Protein AF-A0A4Y8CD08-F1 (afdb_monomer)

pLDDT: mean 85.71, std 9.78, range [55.97, 96.75]

Sequence (169 aa):
PLYHRMAVVMCCSFGIVSSFFLGILTHFLPAIFAFIPIGLVAMGSSILIRYYNIGAPGYFFFVFSCVLGAYSPFEAKDFIFLVGLVFLGAMVANLMALLYSIVVIYGFKNALPSEIPPREYICFDAVFVDSLIMGSFVAFSIFIGTFLELERSYWIAISCTAIMQGVTL

Foldseek 3Di:
DLVVVLVVLLVLLVLLLVLLLLLLVCVVPDQLCSLPSLLVLQLVQLLVCVVVVPDPPGSLSSSLSSLCNNPPPDDPVCSVVVSVVSSVVSVVVSVVVNVVVCCVCPVVVPDDPDDDPPDDDDPSVVSNVLSNVRSVQLSVQLNVCVVVVPPCSSVSSSVSSVVSSVVVD

Nearest PDB structures (foldseek):
  7y15-assembly1_R  TM=1.956E-01  e=4.579E+00  Escherichia coli

Solvent-accessible surface area (backbone atoms only — not comparable to full-atom values): 8962 Å² total; per-residue (Å²): 79,71,72,59,52,51,52,51,51,52,52,52,39,51,47,29,42,50,26,22,47,54,12,44,57,34,70,83,44,64,79,77,56,44,23,54,60,46,14,48,44,33,20,53,36,34,36,51,26,60,76,67,66,50,66,85,80,46,37,53,53,31,34,48,32,13,46,50,31,48,69,50,92,70,59,81,88,48,49,67,57,51,51,48,50,49,43,51,51,39,50,52,50,52,51,51,54,50,52,50,51,48,43,44,52,70,68,66,60,47,80,76,65,63,75,80,73,79,80,75,85,70,59,66,65,60,48,49,53,53,16,48,51,53,8,49,55,34,15,49,37,29,41,52,22,55,73,69,66,45,95,60,30,65,55,49,27,50,51,49,42,50,53,56,52,60,76,75,107

Secondary structure (DSSP, 8-state):
-HHHHHHHHHHHHHHHHHHHHHHHHGGGS-GGGTHHHHHHHHHHHHHHHHHTTPPSSHHHHHHHHHHHHHT----GGGHHHHHHHHHHHHHHHHHHHHHHHHIIIIIS---PPPP--------HHHHHHHHHHHHHHHHHHHHHHHHTT-TTHHHHHHHHHHHHHHHT-

Structure (mmCIF, N/CA/C/O backbone):
data_AF-A0A4Y8CD08-F1
#
_entry.id   AF-A0A4Y8CD08-F1
#
loop_
_atom_site.group_PDB
_atom_site.id
_atom_site.type_symbol
_atom_site.label_atom_id
_atom_site.label_alt_id
_atom_site.label_comp_id
_atom_site.label_asym_id
_atom_site.label_entity_id
_atom_site.label_seq_id
_atom_site.pdbx_PDB_ins_code
_atom_site.Cartn_x
_atom_site.Cartn_y
_atom_site.Cartn_z
_atom_site.occupancy
_atom_site.B_iso_or_equiv
_atom_site.auth_seq_id
_atom_site.auth_comp_id
_atom_site.auth_asym_id
_atom_site.auth_atom_id
_atom_site.pdbx_PDB_model_num
ATOM 1 N N . PRO A 1 1 ? 14.732 -4.357 -19.133 1.00 76.38 1 PRO A N 1
ATOM 2 C CA . PRO A 1 1 ? 14.515 -5.706 -19.734 1.00 76.38 1 PRO A CA 1
ATOM 3 C C . PRO A 1 1 ? 13.192 -6.349 -19.253 1.00 76.38 1 PRO A C 1
ATOM 5 O O . PRO A 1 1 ? 12.711 -5.985 -18.180 1.00 76.38 1 PRO A O 1
A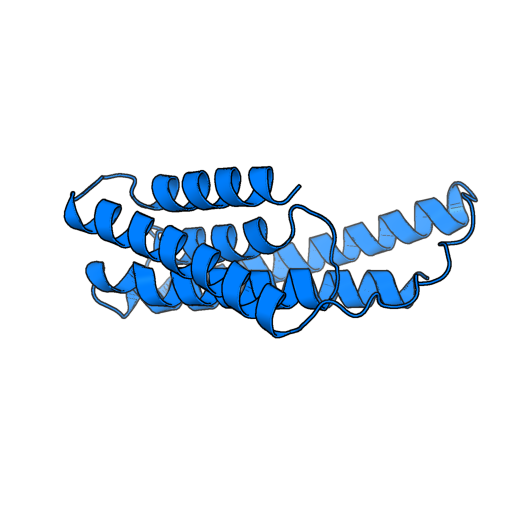TOM 8 N N . LEU A 1 2 ? 12.599 -7.274 -20.031 1.00 81.69 2 LEU A N 1
ATOM 9 C CA . LEU A 1 2 ? 11.266 -7.856 -19.760 1.00 81.69 2 LEU A CA 1
ATOM 10 C C . LEU A 1 2 ? 11.193 -8.597 -18.414 1.00 81.69 2 LEU A C 1
ATOM 12 O O . LEU A 1 2 ? 10.294 -8.327 -17.623 1.00 81.69 2 LEU A O 1
ATOM 16 N N . TYR A 1 3 ? 12.163 -9.473 -18.126 1.00 85.12 3 TYR A N 1
ATOM 17 C CA . TYR A 1 3 ? 12.200 -10.254 -16.881 1.00 85.12 3 TYR A CA 1
ATOM 18 C C . TYR A 1 3 ? 12.209 -9.357 -15.634 1.00 85.12 3 TYR A C 1
ATOM 20 O O . TYR A 1 3 ? 11.502 -9.624 -14.669 1.00 85.12 3 TYR A O 1
ATOM 28 N N . HIS A 1 4 ? 12.962 -8.253 -15.679 1.00 84.06 4 HIS A N 1
ATOM 29 C CA . HIS A 1 4 ? 13.066 -7.312 -14.569 1.00 84.06 4 HIS A CA 1
ATOM 30 C C . HIS A 1 4 ? 11.745 -6.573 -14.338 1.00 84.06 4 HIS A C 1
ATOM 32 O O . HIS A 1 4 ? 11.276 -6.496 -13.208 1.00 84.06 4 HIS A O 1
ATOM 38 N N . ARG A 1 5 ? 11.101 -6.093 -15.413 1.00 84.19 5 ARG A N 1
ATOM 39 C CA . ARG A 1 5 ? 9.778 -5.459 -15.322 1.00 84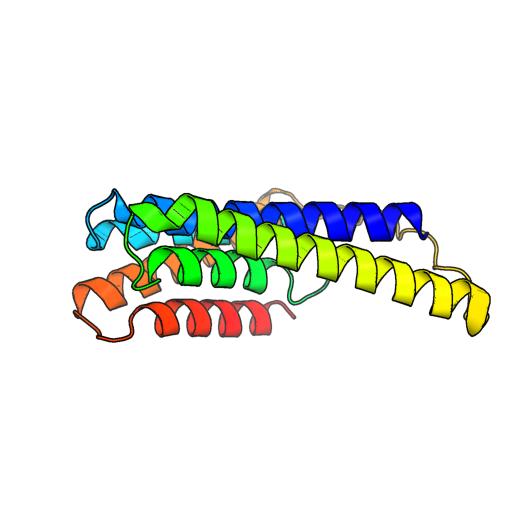.19 5 ARG A CA 1
ATOM 40 C C . ARG A 1 5 ? 8.743 -6.407 -14.725 1.00 84.19 5 ARG A C 1
ATOM 42 O O . ARG A 1 5 ? 8.031 -6.009 -13.812 1.00 84.19 5 ARG A O 1
ATOM 49 N N . MET A 1 6 ? 8.691 -7.652 -15.197 1.00 90.12 6 MET A N 1
ATOM 50 C CA . MET A 1 6 ? 7.745 -8.640 -14.673 1.00 90.12 6 MET A CA 1
ATOM 51 C C . MET A 1 6 ? 7.999 -8.952 -13.196 1.00 90.12 6 MET A C 1
ATOM 53 O O . MET A 1 6 ? 7.047 -8.986 -12.423 1.00 90.12 6 MET A O 1
ATOM 57 N N . ALA A 1 7 ? 9.262 -9.095 -12.781 1.00 89.56 7 ALA A N 1
ATOM 58 C CA . ALA A 1 7 ? 9.609 -9.298 -11.376 1.00 89.56 7 ALA A CA 1
ATOM 59 C C . ALA A 1 7 ? 9.145 -8.127 -10.492 1.00 89.56 7 ALA A C 1
ATOM 61 O O . ALA A 1 7 ? 8.545 -8.353 -9.444 1.00 89.56 7 ALA A O 1
ATOM 62 N N . VAL A 1 8 ? 9.348 -6.879 -10.932 1.00 88.50 8 VAL A N 1
ATOM 63 C CA . VAL A 1 8 ? 8.887 -5.691 -10.193 1.00 88.50 8 VAL A CA 1
ATOM 64 C C . VAL A 1 8 ? 7.362 -5.668 -10.079 1.00 88.50 8 VAL A C 1
ATOM 66 O O . VAL A 1 8 ? 6.846 -5.481 -8.980 1.00 88.50 8 VAL A O 1
ATOM 69 N N . VAL A 1 9 ? 6.627 -5.909 -11.171 1.00 90.56 9 VAL A N 1
ATOM 70 C CA . VAL A 1 9 ? 5.151 -5.904 -11.145 1.00 90.56 9 VAL A CA 1
ATOM 71 C C . VAL A 1 9 ? 4.608 -7.014 -10.239 1.00 90.56 9 VAL A C 1
ATOM 73 O O . VAL A 1 9 ? 3.676 -6.761 -9.473 1.00 90.56 9 VAL A O 1
ATOM 76 N N . MET A 1 10 ? 5.222 -8.202 -10.245 1.00 92.12 10 MET A N 1
ATOM 77 C CA . MET A 1 10 ? 4.858 -9.299 -9.342 1.00 92.12 10 MET A CA 1
ATOM 78 C C . MET A 1 10 ? 5.113 -8.940 -7.874 1.00 92.12 10 MET A C 1
ATOM 80 O O . MET A 1 10 ? 4.231 -9.138 -7.039 1.00 92.12 10 MET A O 1
ATOM 84 N N . CYS A 1 11 ? 6.272 -8.354 -7.556 1.00 91.81 11 CYS A N 1
ATOM 85 C CA . CYS A 1 11 ? 6.585 -7.892 -6.202 1.00 91.81 11 CYS A CA 1
ATOM 86 C C . CYS A 1 11 ? 5.613 -6.801 -5.727 1.00 91.81 11 CYS A C 1
ATOM 88 O O . CYS A 1 11 ? 5.109 -6.877 -4.606 1.00 91.81 11 CYS A O 1
ATOM 90 N N . CYS A 1 12 ? 5.296 -5.819 -6.578 1.00 91.50 12 CYS A N 1
ATOM 91 C CA . CYS A 1 12 ? 4.324 -4.774 -6.254 1.00 91.50 12 CYS A CA 1
ATOM 92 C C . CYS A 1 12 ? 2.926 -5.358 -6.030 1.00 91.50 12 CYS A C 1
ATOM 94 O O . CYS A 1 12 ? 2.263 -5.024 -5.053 1.00 91.50 12 CYS A O 1
ATOM 96 N N . SER A 1 13 ? 2.503 -6.277 -6.897 1.00 93.44 13 SER A N 1
ATOM 97 C CA . SER A 1 13 ? 1.222 -6.979 -6.786 1.00 93.44 13 SER A CA 1
ATOM 98 C C . SER A 1 13 ? 1.111 -7.748 -5.472 1.00 93.44 13 SER A C 1
ATOM 100 O O . SER A 1 13 ? 0.117 -7.621 -4.761 1.00 93.44 13 SER A O 1
ATOM 102 N N . PHE A 1 14 ? 2.156 -8.498 -5.114 1.00 93.94 14 PHE A N 1
ATOM 103 C CA . PHE A 1 14 ? 2.223 -9.207 -3.841 1.00 93.94 14 PHE A CA 1
ATOM 104 C C . PHE A 1 14 ? 2.127 -8.244 -2.655 1.00 93.94 14 PHE A C 1
ATOM 106 O O . PHE A 1 14 ? 1.359 -8.491 -1.728 1.00 93.94 14 PHE A O 1
ATOM 113 N N . GLY A 1 15 ? 2.849 -7.122 -2.699 1.00 93.94 15 GLY A N 1
ATOM 114 C CA . GLY A 1 15 ? 2.791 -6.136 -1.626 1.00 93.94 15 GLY A CA 1
ATOM 115 C C . GLY A 1 15 ? 1.434 -5.422 -1.516 1.00 93.94 15 GLY A C 1
ATOM 116 O O . GLY A 1 15 ? 1.009 -5.100 -0.410 1.00 93.94 15 GLY A O 1
ATOM 117 N N . ILE A 1 16 ? 0.704 -5.214 -2.618 1.00 94.94 16 ILE A N 1
ATOM 118 C CA . ILE A 1 16 ? -0.669 -4.674 -2.587 1.00 94.94 16 ILE A CA 1
ATOM 119 C C . ILE A 1 16 ? -1.621 -5.661 -1.900 1.00 94.94 16 ILE A C 1
ATOM 121 O O . ILE A 1 16 ? -2.423 -5.248 -1.058 1.00 94.94 16 ILE A O 1
ATOM 125 N N . VAL A 1 17 ? -1.515 -6.954 -2.223 1.00 96.50 17 VAL A N 1
ATOM 126 C CA . VAL A 1 17 ? -2.323 -8.019 -1.602 1.00 96.50 17 VAL A CA 1
ATOM 127 C C . VAL A 1 17 ? -1.978 -8.165 -0.119 1.00 96.50 17 VAL A C 1
ATOM 129 O O . VAL A 1 17 ? -2.879 -8.255 0.714 1.00 96.50 17 VAL A O 1
ATOM 132 N N . SER A 1 18 ? -0.693 -8.138 0.244 1.00 95.44 18 SER A N 1
ATOM 133 C CA . SER A 1 18 ? -0.281 -8.211 1.649 1.00 95.44 18 SER A CA 1
ATOM 134 C C . SER A 1 18 ? -0.728 -6.980 2.439 1.00 95.44 18 SER A C 1
ATOM 136 O O . SER A 1 18 ? -1.195 -7.120 3.565 1.00 95.44 18 SER A O 1
ATOM 138 N N . SER A 1 19 ? -0.683 -5.790 1.835 1.00 95.75 19 SER A N 1
ATOM 139 C CA . SER A 1 19 ? -1.201 -4.560 2.444 1.00 95.75 19 SER A CA 1
ATOM 140 C C . SER A 1 19 ? -2.711 -4.640 2.679 1.00 95.75 19 SER A C 1
ATOM 142 O O . SER A 1 19 ? -3.174 -4.259 3.752 1.00 95.75 19 SER A O 1
ATOM 144 N N . PHE A 1 20 ? -3.473 -5.197 1.728 1.00 95.31 20 PHE A N 1
ATOM 145 C CA . PHE A 1 20 ? -4.907 -5.462 1.901 1.00 95.31 20 PHE A CA 1
ATOM 146 C C . PHE A 1 20 ? -5.168 -6.407 3.074 1.00 95.31 20 PHE A C 1
ATOM 148 O O . PHE A 1 20 ? -6.011 -6.132 3.926 1.00 95.31 20 PHE A O 1
ATOM 155 N N . PHE A 1 21 ? -4.409 -7.503 3.144 1.00 94.62 21 PHE A N 1
ATOM 156 C CA . PHE A 1 21 ? -4.513 -8.476 4.225 1.00 94.62 21 PHE A CA 1
ATOM 157 C C . PHE A 1 21 ? -4.204 -7.850 5.592 1.00 94.62 21 PHE A C 1
ATOM 159 O O . PHE A 1 21 ? -4.974 -8.036 6.531 1.00 94.62 21 PHE A O 1
ATOM 166 N N . LEU A 1 22 ? -3.140 -7.045 5.697 1.00 94.31 22 LEU A N 1
ATOM 167 C CA . LEU A 1 22 ? -2.826 -6.282 6.912 1.00 94.31 22 LEU A CA 1
ATOM 168 C C . LEU A 1 22 ? -3.946 -5.300 7.285 1.00 94.31 22 LEU A C 1
ATOM 170 O O . LEU A 1 22 ? -4.218 -5.112 8.468 1.00 94.31 22 LEU A O 1
ATOM 174 N N . GLY A 1 23 ? -4.615 -4.718 6.287 1.00 92.94 23 GLY A N 1
ATOM 175 C CA . GLY A 1 23 ? -5.827 -3.925 6.475 1.00 92.94 23 GLY A CA 1
ATOM 176 C C . GLY A 1 23 ? -6.967 -4.744 7.078 1.00 92.94 23 GLY A C 1
ATOM 177 O O . GLY A 1 23 ? -7.563 -4.347 8.064 1.00 92.94 23 GLY A O 1
ATOM 178 N N . ILE A 1 24 ? -7.246 -5.935 6.556 1.00 93.31 24 ILE A N 1
ATOM 179 C CA . ILE A 1 24 ? -8.291 -6.803 7.119 1.00 93.31 24 ILE A CA 1
ATOM 180 C C . ILE A 1 24 ? -7.985 -7.202 8.569 1.00 93.31 24 ILE A C 1
ATOM 182 O O . ILE A 1 24 ? -8.894 -7.266 9.396 1.00 93.31 24 ILE A O 1
ATOM 186 N N . LEU A 1 25 ? -6.713 -7.423 8.915 1.00 91.06 25 LEU A N 1
ATOM 187 C CA . LEU A 1 25 ? -6.333 -7.764 10.288 1.00 91.06 25 LEU A CA 1
ATOM 188 C C . LEU A 1 25 ? -6.699 -6.672 11.306 1.00 91.06 25 LEU A C 1
ATOM 190 O O . LEU A 1 25 ? -6.828 -6.984 12.492 1.00 91.06 25 LEU A O 1
ATOM 194 N N . THR A 1 26 ? -6.923 -5.423 10.878 1.00 90.31 26 THR A N 1
ATOM 195 C CA . THR A 1 26 ? -7.350 -4.354 11.791 1.00 90.31 26 THR A CA 1
ATOM 196 C C . THR A 1 26 ? -8.733 -4.592 12.379 1.00 90.31 26 THR A C 1
ATOM 198 O O . THR A 1 26 ? -9.013 -4.062 13.446 1.00 90.31 26 THR A O 1
ATOM 201 N N . HIS A 1 27 ? -9.585 -5.397 11.735 1.00 88.75 27 HIS A N 1
ATOM 202 C CA . HIS A 1 27 ? -10.920 -5.735 12.248 1.00 88.75 27 HIS A CA 1
ATOM 203 C C . HIS A 1 27 ? -10.876 -6.548 13.546 1.00 88.75 27 HIS A C 1
ATOM 205 O O . HIS A 1 27 ? -11.840 -6.546 14.305 1.00 88.75 27 HIS A O 1
ATOM 211 N N . PHE A 1 28 ? -9.758 -7.224 13.829 1.00 87.56 28 PHE A N 1
ATOM 212 C CA . PHE A 1 28 ? -9.546 -7.923 15.101 1.00 87.56 28 PHE A CA 1
ATOM 213 C C . PHE A 1 28 ? -9.068 -6.994 16.226 1.00 87.56 28 PHE A C 1
ATOM 215 O O . PHE A 1 28 ? -8.967 -7.421 17.376 1.00 87.56 28 PHE A O 1
ATOM 222 N N . LEU A 1 29 ? -8.753 -5.738 15.905 1.00 86.69 29 LEU A N 1
ATOM 223 C CA . LEU A 1 29 ? -8.320 -4.723 16.855 1.00 86.69 29 LEU A CA 1
ATOM 224 C C . LEU A 1 29 ? -9.463 -3.727 17.105 1.00 86.69 29 LEU A C 1
ATOM 226 O O . LEU A 1 29 ? -10.300 -3.505 16.231 1.00 86.69 29 LEU A O 1
ATOM 230 N N . PRO A 1 30 ? -9.502 -3.072 18.278 1.00 84.12 30 PRO A N 1
ATOM 231 C CA . PRO A 1 30 ? -10.400 -1.942 18.482 1.00 84.12 30 PRO A CA 1
ATOM 232 C C . PRO A 1 30 ? -10.174 -0.872 17.406 1.00 84.12 30 PRO A C 1
ATOM 234 O O . PRO A 1 30 ? -9.028 -0.573 17.069 1.00 84.12 30 PRO A O 1
ATOM 237 N N . ALA A 1 31 ? -11.255 -0.260 16.910 1.00 79.19 31 ALA A N 1
ATOM 238 C CA . ALA A 1 31 ? -11.220 0.675 15.778 1.00 79.19 31 ALA A CA 1
ATOM 239 C C . ALA A 1 31 ? -10.204 1.820 15.953 1.00 79.19 31 ALA A C 1
ATOM 241 O O . ALA A 1 31 ? -9.578 2.256 14.988 1.00 79.19 31 ALA A O 1
ATOM 242 N N . ILE A 1 32 ? -9.976 2.253 17.197 1.00 80.25 32 ILE A N 1
ATOM 243 C CA . ILE A 1 32 ? -9.009 3.303 17.520 1.00 80.25 32 ILE A CA 1
ATOM 244 C C . ILE A 1 32 ? -7.561 2.917 17.207 1.00 80.25 32 ILE A C 1
ATOM 246 O O . ILE A 1 32 ? -6.742 3.807 17.061 1.00 80.25 32 ILE A O 1
ATOM 250 N N . PHE A 1 33 ? -7.221 1.630 17.083 1.00 86.19 33 PHE A N 1
ATOM 251 C CA . PHE A 1 33 ? -5.860 1.166 16.790 1.00 86.19 33 PHE A CA 1
ATOM 252 C C . PHE A 1 33 ? -5.592 0.944 15.296 1.00 86.19 33 PHE A C 1
ATOM 254 O O . PHE A 1 33 ? -4.474 0.579 14.931 1.00 86.19 33 PHE A O 1
ATOM 261 N N . ALA A 1 34 ? -6.567 1.207 14.417 1.00 85.81 34 ALA A N 1
ATOM 262 C CA . ALA A 1 34 ? -6.407 1.040 12.970 1.00 85.81 34 ALA A CA 1
ATOM 263 C C . ALA A 1 34 ? -5.284 1.916 12.372 1.00 85.81 34 ALA A C 1
ATOM 265 O O . ALA A 1 34 ? -4.700 1.556 11.350 1.00 85.81 34 ALA A O 1
ATOM 266 N N . PHE A 1 35 ? -4.914 3.028 13.025 1.00 88.94 35 PHE A N 1
ATOM 267 C CA . PHE A 1 35 ? -3.819 3.893 12.567 1.00 88.94 35 PHE A CA 1
ATOM 268 C C . PHE A 1 35 ? -2.446 3.209 12.562 1.00 88.94 35 PHE A C 1
ATOM 270 O O . PHE A 1 35 ? -1.597 3.570 11.749 1.00 88.94 35 PHE A O 1
ATOM 277 N N . ILE A 1 36 ? -2.215 2.234 13.449 1.00 91.12 36 ILE A N 1
ATOM 278 C CA . ILE A 1 36 ? -0.918 1.559 13.600 1.00 91.12 36 ILE A CA 1
ATOM 279 C C . ILE A 1 36 ? -0.561 0.758 12.335 1.00 91.12 36 ILE A C 1
ATOM 281 O O . ILE A 1 36 ? 0.448 1.072 11.702 1.00 91.12 36 ILE A O 1
ATOM 285 N N . PRO A 1 37 ? -1.356 -0.246 11.914 1.00 91.38 37 PRO A N 1
ATOM 286 C CA . PRO A 1 37 ? -1.051 -1.042 10.727 1.00 91.38 37 PRO A CA 1
ATOM 287 C C . PRO A 1 37 ? -1.042 -0.200 9.448 1.00 91.38 37 PRO A C 1
ATOM 289 O O . PRO A 1 37 ? -0.160 -0.393 8.615 1.00 91.38 37 PRO A O 1
ATOM 292 N N . ILE A 1 38 ? -1.942 0.782 9.311 1.00 92.00 38 ILE A N 1
ATOM 293 C CA . ILE A 1 38 ? -1.964 1.683 8.146 1.00 92.00 38 ILE A CA 1
ATOM 294 C C . ILE A 1 38 ? -0.684 2.533 8.094 1.00 92.00 38 ILE A C 1
ATOM 296 O O . ILE A 1 38 ? -0.057 2.642 7.039 1.00 92.00 38 ILE A O 1
ATOM 300 N N . GLY A 1 39 ? -0.254 3.090 9.229 1.00 92.88 39 GLY A N 1
ATOM 301 C CA . GLY A 1 39 ? 0.993 3.847 9.344 1.00 92.88 39 GLY A CA 1
ATOM 302 C C . GLY A 1 39 ? 2.236 3.013 9.039 1.00 92.88 39 GLY A C 1
ATOM 303 O O . GLY A 1 39 ? 3.125 3.468 8.319 1.00 92.88 39 GLY A O 1
ATOM 304 N N . LEU A 1 40 ? 2.280 1.769 9.529 1.00 93.81 40 LEU A N 1
ATOM 305 C CA . LEU A 1 40 ? 3.366 0.829 9.240 1.00 93.81 40 LEU A CA 1
ATOM 306 C C . LEU A 1 40 ? 3.415 0.446 7.761 1.00 93.81 40 LEU A C 1
ATOM 308 O O . LEU A 1 40 ? 4.501 0.407 7.184 1.00 93.81 40 LEU A O 1
ATOM 312 N N . VAL A 1 41 ? 2.262 0.210 7.128 1.00 94.50 41 VAL A N 1
ATOM 313 C CA . VAL A 1 41 ? 2.195 -0.030 5.680 1.00 94.50 41 VAL A CA 1
ATOM 314 C C . VAL A 1 41 ? 2.671 1.201 4.915 1.00 94.50 41 VAL A C 1
ATOM 316 O O . VAL A 1 41 ? 3.461 1.052 3.984 1.00 94.50 41 VAL A O 1
ATOM 319 N N . ALA A 1 42 ? 2.266 2.411 5.307 1.00 93.06 42 ALA A N 1
ATOM 320 C CA . ALA A 1 42 ? 2.721 3.649 4.671 1.00 93.06 42 ALA A CA 1
ATOM 321 C C . ALA A 1 42 ? 4.240 3.845 4.788 1.00 93.06 42 ALA A C 1
ATOM 323 O O . ALA A 1 42 ? 4.909 4.084 3.781 1.00 93.06 42 ALA A O 1
ATOM 324 N N . MET A 1 43 ? 4.803 3.662 5.983 1.00 92.75 43 MET A N 1
ATOM 325 C CA . MET A 1 43 ? 6.246 3.744 6.206 1.00 92.75 43 MET A CA 1
ATOM 326 C C . MET A 1 43 ? 7.000 2.658 5.427 1.00 92.75 43 MET A C 1
ATOM 328 O O . MET A 1 43 ? 7.926 2.962 4.677 1.00 92.75 43 MET A O 1
ATOM 332 N N . GLY A 1 44 ? 6.596 1.394 5.568 1.00 92.06 44 GLY A N 1
ATOM 333 C CA . GLY A 1 44 ? 7.262 0.258 4.932 1.00 92.06 44 GLY A CA 1
ATOM 334 C C . GLY A 1 44 ? 7.206 0.322 3.407 1.00 92.06 44 GLY A C 1
ATOM 335 O O . GLY A 1 44 ? 8.226 0.142 2.744 1.00 92.06 44 GLY A O 1
ATOM 336 N N . SER A 1 45 ? 6.040 0.640 2.839 1.00 92.06 45 SER A N 1
ATOM 337 C CA . SER A 1 45 ? 5.898 0.804 1.388 1.00 92.06 45 SER A CA 1
ATOM 338 C C . SER A 1 45 ? 6.689 2.004 0.862 1.00 92.06 45 SER A C 1
ATOM 340 O O . SER A 1 45 ? 7.319 1.879 -0.186 1.00 92.06 45 SER A O 1
ATOM 342 N N . SER A 1 46 ? 6.753 3.123 1.594 1.00 89.69 46 SER A N 1
ATOM 343 C CA . SER A 1 46 ? 7.602 4.268 1.231 1.00 89.69 46 SER A CA 1
ATOM 344 C C . SER A 1 46 ? 9.087 3.893 1.204 1.00 89.69 46 SER A C 1
ATOM 346 O O . SER A 1 46 ? 9.771 4.206 0.226 1.00 89.69 46 SER A O 1
ATOM 348 N N . ILE A 1 47 ? 9.576 3.160 2.215 1.00 89.44 47 ILE A N 1
ATOM 349 C CA . ILE A 1 47 ? 10.964 2.668 2.246 1.00 89.44 47 ILE A CA 1
ATOM 350 C C . ILE A 1 47 ? 11.233 1.797 1.021 1.00 89.44 47 ILE A C 1
ATOM 352 O O . ILE A 1 47 ? 12.217 2.024 0.324 1.00 89.44 47 ILE A O 1
ATOM 356 N N . LEU A 1 48 ? 10.360 0.827 0.730 1.00 87.94 48 LEU A N 1
ATOM 357 C CA . LEU A 1 48 ? 10.533 -0.077 -0.408 1.00 87.94 48 LEU A CA 1
ATOM 358 C C . LEU A 1 48 ? 10.567 0.687 -1.734 1.00 87.94 48 LEU A C 1
ATOM 360 O O . LEU A 1 48 ? 11.490 0.508 -2.525 1.00 87.94 48 LEU A O 1
ATOM 364 N N . ILE A 1 49 ? 9.595 1.562 -1.976 1.00 87.44 49 ILE A N 1
ATOM 365 C CA . ILE A 1 49 ? 9.484 2.292 -3.242 1.00 87.44 49 ILE A CA 1
ATOM 366 C C . ILE A 1 49 ? 10.687 3.212 -3.459 1.00 87.44 49 ILE A C 1
ATOM 368 O O . ILE A 1 49 ? 11.254 3.213 -4.551 1.00 87.44 49 ILE A O 1
ATOM 372 N N . ARG A 1 50 ? 11.137 3.923 -2.420 1.00 83.44 50 ARG A N 1
ATOM 373 C CA . ARG A 1 50 ? 12.316 4.799 -2.491 1.00 83.44 50 ARG A CA 1
ATOM 374 C C . ARG A 1 50 ? 13.614 4.007 -2.623 1.00 83.44 50 ARG A C 1
ATOM 376 O O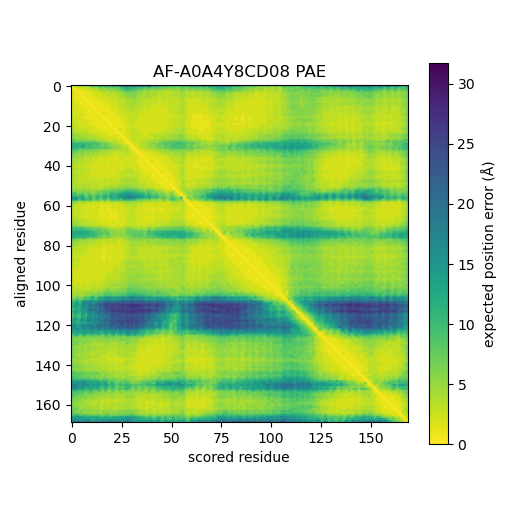 . ARG A 1 50 ? 14.443 4.336 -3.462 1.00 83.44 50 ARG A O 1
ATOM 383 N N . TYR A 1 51 ? 13.770 2.928 -1.855 1.00 82.44 51 TYR A N 1
ATOM 384 C CA . TYR A 1 51 ? 14.960 2.076 -1.901 1.00 82.44 51 TYR A CA 1
ATOM 385 C C . TYR A 1 51 ? 15.135 1.385 -3.260 1.00 82.44 51 TYR A C 1
ATOM 387 O O . TYR A 1 51 ? 16.249 1.272 -3.771 1.00 82.44 51 TYR A O 1
ATOM 395 N N . TYR A 1 52 ? 14.037 0.930 -3.869 1.00 79.06 52 TYR A N 1
ATOM 396 C CA . TYR A 1 52 ? 14.053 0.315 -5.197 1.00 79.06 52 TYR A CA 1
ATOM 397 C C . TYR A 1 52 ? 13.912 1.327 -6.345 1.00 79.06 52 TYR A C 1
ATOM 399 O O . TYR A 1 52 ? 13.905 0.899 -7.498 1.00 79.06 52 TYR A O 1
ATOM 407 N N . ASN A 1 53 ? 13.831 2.630 -6.044 1.00 77.75 53 ASN A N 1
ATOM 408 C CA . ASN A 1 53 ? 13.609 3.718 -7.004 1.00 77.75 53 ASN A CA 1
ATOM 409 C C . ASN A 1 53 ? 12.468 3.387 -7.992 1.00 77.75 53 ASN A C 1
ATOM 411 O O . ASN A 1 53 ? 12.590 3.483 -9.214 1.00 77.75 53 ASN A O 1
ATOM 415 N N . ILE A 1 54 ? 11.362 2.883 -7.438 1.00 79.69 54 ILE A N 1
ATOM 416 C CA . ILE A 1 54 ? 10.159 2.554 -8.199 1.00 79.69 54 ILE A CA 1
ATOM 417 C C . ILE A 1 54 ? 9.418 3.868 -8.463 1.00 79.69 54 ILE A C 1
ATOM 419 O O . ILE A 1 54 ? 9.163 4.636 -7.538 1.00 79.69 54 ILE A O 1
ATOM 423 N N . GLY A 1 55 ? 9.075 4.124 -9.727 1.00 73.94 55 GLY A N 1
ATOM 424 C CA . GLY A 1 55 ? 8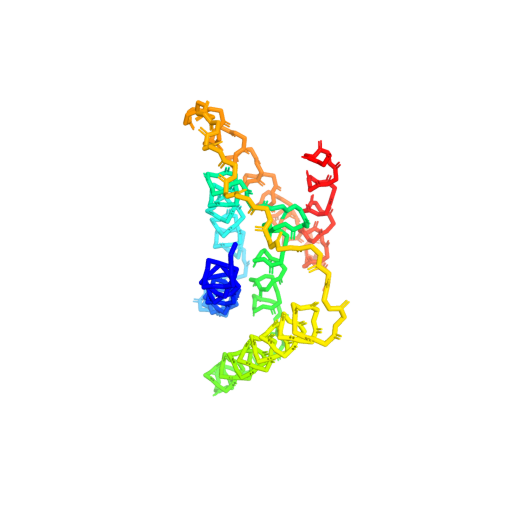.403 5.358 -10.136 1.00 73.94 55 GLY A CA 1
ATOM 425 C C . GLY A 1 55 ? 7.071 5.606 -9.416 1.00 73.94 55 GLY A C 1
ATOM 426 O O . GLY A 1 55 ? 6.404 4.684 -8.939 1.00 73.94 55 GLY A O 1
ATOM 427 N N . ALA A 1 56 ? 6.671 6.874 -9.359 1.00 69.81 56 ALA A N 1
ATOM 428 C CA . ALA A 1 56 ? 5.384 7.287 -8.814 1.00 69.81 56 ALA A CA 1
ATOM 429 C C . ALA A 1 56 ? 4.198 6.803 -9.682 1.00 69.81 56 ALA A C 1
ATOM 431 O O . ALA A 1 56 ? 4.359 6.652 -10.897 1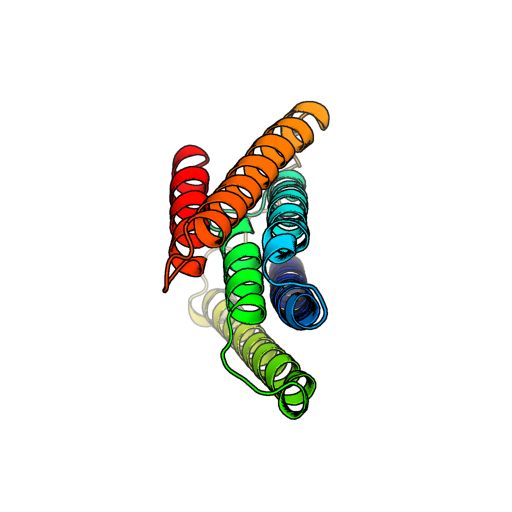.00 69.81 56 ALA A O 1
ATOM 432 N N . PRO A 1 57 ? 2.992 6.604 -9.106 1.00 61.94 57 PRO A N 1
ATOM 433 C CA . PRO A 1 57 ? 2.620 6.710 -7.691 1.00 61.94 57 PRO A CA 1
ATOM 434 C C . PRO A 1 57 ? 2.771 5.349 -6.988 1.00 61.94 57 PRO A C 1
ATOM 436 O O . PRO A 1 57 ? 1.856 4.531 -6.984 1.00 61.94 57 PRO A O 1
ATOM 439 N N . GLY A 1 58 ? 3.953 5.077 -6.431 1.00 78.06 58 GLY A N 1
ATOM 440 C CA . GLY A 1 58 ? 4.315 3.756 -5.917 1.00 78.06 58 GLY A CA 1
ATOM 441 C C . GLY A 1 58 ? 3.623 3.407 -4.599 1.00 78.06 58 GLY A C 1
ATOM 442 O O . GLY A 1 58 ? 2.781 2.515 -4.560 1.00 78.06 58 GLY A O 1
ATOM 443 N N . TYR A 1 59 ? 3.965 4.104 -3.508 1.00 87.62 59 TYR A N 1
ATOM 444 C CA . TYR A 1 59 ? 3.548 3.703 -2.155 1.00 87.62 59 TYR A CA 1
ATOM 445 C C . TYR A 1 59 ? 2.045 3.947 -1.898 1.00 87.62 59 TYR A C 1
ATOM 447 O O . TYR A 1 59 ? 1.427 3.237 -1.104 1.00 87.62 59 TYR A O 1
ATOM 455 N N . PHE A 1 60 ? 1.434 4.888 -2.632 1.00 90.94 60 PHE A N 1
ATOM 456 C CA . PHE A 1 60 ? 0.007 5.213 -2.550 1.00 90.94 60 PHE A CA 1
ATOM 457 C C . PHE A 1 60 ? -0.901 3.983 -2.698 1.00 90.94 60 PHE A C 1
ATOM 459 O O . PHE A 1 60 ? -1.818 3.808 -1.899 1.00 90.94 60 PHE A O 1
ATOM 466 N N . PHE A 1 61 ? -0.639 3.099 -3.669 1.00 91.50 61 PHE A N 1
ATOM 467 C CA . PHE A 1 61 ? -1.490 1.925 -3.900 1.00 91.50 61 PHE A CA 1
ATOM 468 C C . PHE A 1 61 ? -1.445 0.910 -2.754 1.00 91.50 61 PHE A C 1
ATOM 470 O O . PHE A 1 61 ? -2.457 0.274 -2.465 1.00 91.50 61 PHE A O 1
ATOM 477 N N . PHE A 1 62 ? -0.305 0.778 -2.074 1.00 93.88 62 PHE A N 1
ATOM 478 C CA . PHE A 1 62 ? -0.168 -0.106 -0.913 1.00 93.88 62 PHE A CA 1
ATOM 479 C C . PHE A 1 62 ? -1.006 0.418 0.254 1.00 93.88 62 PHE A C 1
ATOM 481 O O . PHE A 1 62 ? -1.805 -0.323 0.828 1.00 93.88 62 PHE A O 1
ATOM 488 N N . VAL A 1 63 ? -0.888 1.717 0.547 1.00 93.94 63 VAL A N 1
ATOM 489 C CA . VAL A 1 63 ? -1.673 2.373 1.602 1.00 93.94 63 VAL A CA 1
ATOM 490 C C . VAL A 1 63 ? -3.161 2.327 1.280 1.00 93.94 63 VAL A C 1
ATOM 492 O O . VAL A 1 63 ? -3.955 1.939 2.130 1.00 93.94 63 VAL A O 1
ATOM 495 N N . PHE A 1 64 ? -3.542 2.652 0.044 1.00 93.50 64 PHE A N 1
ATOM 496 C CA . PHE A 1 64 ? -4.930 2.604 -0.405 1.00 93.50 64 PHE A CA 1
ATOM 497 C C . PHE A 1 64 ? -5.532 1.205 -0.232 1.00 93.50 64 PHE A C 1
ATOM 499 O O . PHE A 1 64 ? -6.610 1.063 0.339 1.00 93.50 64 PHE A O 1
ATOM 506 N N . SER A 1 65 ? -4.803 0.168 -0.646 1.00 94.56 65 SER A N 1
ATOM 507 C CA . SER A 1 65 ? -5.206 -1.228 -0.464 1.00 94.56 65 SER A CA 1
ATOM 508 C C . SER A 1 65 ? -5.400 -1.589 1.016 1.00 94.56 65 SER A C 1
ATOM 510 O O . SER A 1 65 ? -6.407 -2.187 1.389 1.00 94.56 65 SER A O 1
ATOM 512 N N . CYS A 1 66 ? -4.483 -1.162 1.889 1.00 94.88 66 CYS A N 1
ATOM 513 C CA . CYS A 1 66 ? -4.598 -1.380 3.332 1.00 94.88 66 CYS A CA 1
ATOM 514 C C . CYS A 1 66 ? -5.820 -0.676 3.937 1.00 94.88 66 CYS A C 1
ATOM 516 O O . CYS A 1 66 ? -6.589 -1.295 4.672 1.00 94.88 66 CYS A O 1
ATOM 518 N N . VAL A 1 67 ? -6.044 0.589 3.578 1.00 93.00 67 VAL A N 1
ATOM 519 C CA . VAL A 1 67 ? -7.203 1.370 4.031 1.00 93.00 67 VAL A CA 1
ATOM 520 C C . VAL A 1 67 ? -8.514 0.726 3.568 1.00 93.00 67 VAL A C 1
ATOM 522 O O . VAL A 1 67 ? -9.457 0.636 4.352 1.00 93.00 67 VAL A O 1
ATOM 525 N N . LEU A 1 68 ? -8.575 0.225 2.329 1.00 92.56 68 LEU A N 1
ATOM 526 C CA . LEU A 1 68 ? -9.744 -0.506 1.838 1.00 92.56 68 LEU A CA 1
ATOM 527 C C . LEU A 1 68 ? -10.021 -1.763 2.663 1.00 92.56 68 LEU A C 1
ATOM 529 O O . LEU A 1 68 ? -11.173 -1.998 3.009 1.00 92.56 68 LEU A O 1
ATOM 533 N N . GLY A 1 69 ? -8.994 -2.544 3.008 1.00 91.38 69 GLY A N 1
ATOM 534 C CA . GLY A 1 69 ? -9.156 -3.707 3.885 1.00 91.38 69 GLY A CA 1
ATOM 535 C C . GLY A 1 69 ? -9.680 -3.313 5.271 1.00 91.38 69 GLY A C 1
ATOM 536 O O . GLY A 1 69 ? -10.668 -3.878 5.746 1.00 91.38 69 GLY A O 1
ATOM 537 N N . ALA A 1 70 ? -9.072 -2.287 5.873 1.00 90.69 70 ALA A N 1
ATOM 538 C CA . ALA A 1 70 ? -9.371 -1.832 7.231 1.00 90.69 70 ALA A CA 1
ATOM 539 C C . ALA A 1 70 ? -10.795 -1.290 7.411 1.00 90.69 70 ALA A C 1
ATOM 541 O O . ALA A 1 70 ? -11.402 -1.498 8.457 1.00 90.69 70 ALA A O 1
ATOM 542 N N . TYR A 1 71 ? -11.348 -0.632 6.390 1.00 88.12 71 TYR A N 1
ATOM 543 C CA . TYR A 1 71 ? -12.680 -0.015 6.446 1.00 88.12 71 TYR A CA 1
ATOM 544 C C . TYR A 1 71 ? -13.733 -0.737 5.597 1.00 88.12 71 TYR A C 1
ATOM 546 O O . TYR A 1 71 ? -14.820 -0.202 5.368 1.00 88.12 71 TYR A O 1
ATOM 554 N N . SER A 1 72 ? -13.434 -1.941 5.107 1.00 86.12 72 SER A N 1
ATOM 555 C CA . SER A 1 72 ? -14.414 -2.714 4.349 1.00 86.12 72 SER A CA 1
ATOM 556 C C . SER A 1 72 ? -15.583 -3.163 5.246 1.00 86.12 72 SER A C 1
ATOM 558 O O . SER A 1 72 ? -15.345 -3.649 6.349 1.00 86.12 72 SER A O 1
ATOM 560 N N . PRO A 1 73 ? -16.850 -3.028 4.811 1.00 83.12 73 PRO A N 1
ATOM 561 C CA . PRO A 1 73 ? -18.020 -3.330 5.643 1.00 83.12 73 PRO A CA 1
ATOM 562 C C . PRO A 1 73 ? -18.380 -4.829 5.675 1.00 83.12 73 PRO A C 1
ATOM 564 O O . PRO A 1 73 ? -19.530 -5.179 5.930 1.00 83.12 73 PRO A O 1
ATOM 567 N N . PHE A 1 74 ? -17.444 -5.721 5.342 1.00 83.19 74 PHE A N 1
ATOM 568 C CA . PHE A 1 74 ? -17.722 -7.149 5.174 1.00 83.19 74 PHE A CA 1
ATOM 569 C C . PHE A 1 74 ? -17.579 -7.932 6.483 1.00 83.19 74 PHE A C 1
ATOM 571 O O . PHE A 1 74 ? -16.825 -7.555 7.377 1.00 83.19 74 PHE A O 1
ATOM 578 N N . GLU A 1 75 ? -18.287 -9.057 6.581 1.00 85.31 75 GLU A N 1
ATOM 579 C CA . GLU A 1 75 ? -18.194 -9.951 7.735 1.00 85.31 75 GLU A CA 1
ATOM 580 C C . GLU A 1 75 ? -16.869 -10.728 7.749 1.00 85.31 75 GLU A C 1
ATOM 582 O O . GLU A 1 75 ? -16.324 -11.095 6.707 1.00 85.31 75 GLU A O 1
ATOM 587 N N . ALA A 1 76 ? -16.396 -11.083 8.949 1.00 83.50 76 ALA A N 1
ATOM 588 C CA . ALA A 1 76 ? -15.139 -11.814 9.136 1.00 83.50 76 ALA A CA 1
ATOM 589 C C . ALA A 1 76 ? -15.084 -13.166 8.399 1.00 83.50 76 ALA A C 1
ATOM 591 O O . ALA A 1 76 ? -14.004 -13.639 8.042 1.00 83.50 76 ALA A O 1
ATOM 592 N N . LYS A 1 77 ? -16.244 -13.780 8.130 1.00 88.44 77 LYS A N 1
ATOM 593 C CA . LYS A 1 77 ? -16.351 -15.028 7.359 1.00 88.44 77 LYS A CA 1
ATOM 594 C C . LYS A 1 77 ? -15.868 -14.874 5.909 1.00 88.44 77 LYS A C 1
ATOM 596 O O . LYS A 1 77 ? -15.358 -15.831 5.333 1.00 88.44 77 LYS A O 1
ATOM 601 N N . ASP A 1 78 ? -15.985 -13.671 5.346 1.00 91.31 78 ASP A N 1
ATOM 602 C CA . ASP A 1 78 ? -15.692 -13.390 3.939 1.00 91.31 78 ASP A CA 1
ATOM 603 C C . ASP A 1 78 ? -14.258 -12.877 3.732 1.00 91.31 78 ASP A C 1
ATOM 605 O O . ASP A 1 78 ? -13.815 -12.696 2.600 1.00 91.31 78 ASP A O 1
ATOM 609 N N . PHE A 1 79 ? -13.483 -12.683 4.803 1.00 91.69 79 PHE A N 1
ATOM 610 C CA . PHE A 1 79 ? -12.130 -12.122 4.735 1.00 91.69 79 PHE A CA 1
ATOM 611 C C . PHE A 1 79 ? -11.191 -12.917 3.828 1.00 91.69 79 PHE A C 1
ATOM 613 O O . PHE A 1 79 ? -10.513 -12.339 2.980 1.00 91.69 79 PHE A O 1
ATOM 620 N N . ILE A 1 80 ? -11.182 -14.245 3.951 1.00 92.00 80 ILE A N 1
ATOM 621 C CA . ILE A 1 80 ? -10.344 -15.110 3.107 1.00 92.00 80 ILE A CA 1
ATOM 622 C C . ILE A 1 80 ? -10.766 -14.987 1.636 1.00 92.00 80 ILE A C 1
ATOM 624 O O . ILE A 1 80 ? -9.913 -14.905 0.751 1.00 92.00 80 ILE A O 1
ATOM 628 N N . PHE A 1 81 ? -12.074 -14.922 1.378 1.00 94.06 81 PHE A N 1
ATOM 629 C CA . PHE A 1 81 ? -12.613 -14.753 0.032 1.00 94.06 81 PHE A CA 1
ATOM 630 C C . PHE A 1 81 ? -12.214 -13.400 -0.572 1.00 94.06 81 PHE A C 1
ATOM 632 O O . PHE A 1 81 ? -11.763 -13.353 -1.714 1.00 94.06 81 PHE A O 1
ATOM 639 N N . LEU A 1 82 ? -12.295 -12.314 0.199 1.00 93.44 82 LEU A N 1
ATOM 640 C CA . LEU A 1 82 ? -11.905 -10.969 -0.236 1.00 93.44 82 LEU A CA 1
ATOM 641 C C . LEU A 1 82 ? -10.413 -10.879 -0.562 1.00 93.44 82 LEU A C 1
ATOM 643 O O . LEU A 1 82 ? -10.047 -10.349 -1.609 1.00 93.44 82 LEU A O 1
ATOM 647 N N . VAL A 1 83 ? -9.546 -11.436 0.290 1.00 94.88 83 VAL A N 1
ATOM 648 C CA . VAL A 1 83 ? -8.100 -11.501 0.014 1.00 94.88 83 VAL A CA 1
ATOM 649 C C . VAL A 1 83 ? -7.842 -12.304 -1.261 1.00 94.88 83 VAL A C 1
ATOM 651 O O . VAL A 1 83 ? -7.061 -11.874 -2.111 1.00 94.88 83 VAL A O 1
ATOM 654 N N . GLY A 1 84 ? -8.536 -13.434 -1.429 1.00 95.00 84 GLY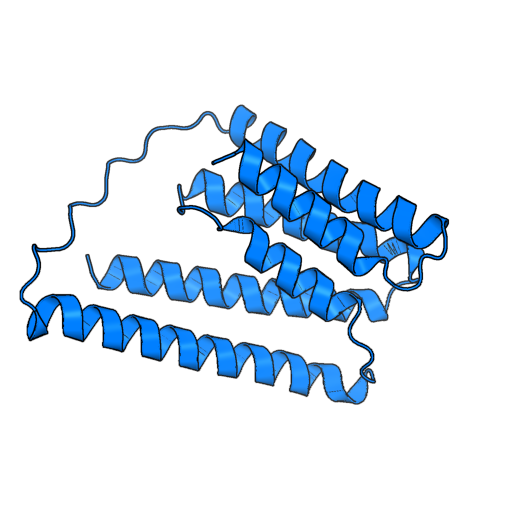 A N 1
ATOM 655 C CA . GLY A 1 84 ? -8.483 -14.239 -2.648 1.00 95.00 84 GLY A CA 1
ATOM 656 C C . GLY A 1 84 ? -8.928 -13.462 -3.890 1.00 95.00 84 GLY A C 1
ATOM 657 O O . GLY A 1 84 ? -8.279 -13.548 -4.930 1.00 95.00 84 GLY A O 1
ATOM 658 N N . LEU A 1 85 ? -9.977 -12.645 -3.781 1.00 95.06 85 LEU A N 1
ATOM 659 C CA . LEU A 1 85 ? -10.469 -11.805 -4.872 1.00 95.06 85 LEU A CA 1
ATOM 660 C C . LEU A 1 85 ? -9.437 -10.744 -5.281 1.00 95.06 85 LEU A C 1
ATOM 662 O O . LEU A 1 85 ? -9.167 -10.573 -6.471 1.00 95.06 85 LEU A O 1
ATOM 666 N N . VAL A 1 86 ? -8.814 -10.072 -4.307 1.00 95.44 86 VAL A N 1
ATOM 667 C CA . VAL A 1 86 ? -7.739 -9.097 -4.562 1.00 95.44 86 VAL A CA 1
ATOM 668 C C . VAL A 1 86 ? -6.524 -9.786 -5.187 1.00 95.44 86 VAL A C 1
ATOM 670 O O . VAL A 1 86 ? -5.941 -9.265 -6.138 1.00 95.44 86 VAL A O 1
ATOM 673 N N . PHE A 1 87 ? -6.178 -10.989 -4.723 1.00 96.44 87 PHE A N 1
ATOM 674 C CA . PHE A 1 87 ? -5.108 -11.794 -5.307 1.00 96.44 87 PHE A CA 1
ATOM 675 C C . PHE A 1 87 ? -5.397 -12.183 -6.764 1.00 96.44 87 PHE A C 1
ATOM 677 O O . PHE A 1 87 ? -4.532 -12.019 -7.624 1.00 96.44 87 PHE A O 1
ATOM 684 N N . LEU A 1 88 ? -6.618 -12.624 -7.079 1.00 96.75 88 LEU A N 1
ATOM 685 C CA . LEU A 1 88 ? -7.028 -12.920 -8.456 1.00 96.75 88 LEU A CA 1
ATOM 686 C C . LEU A 1 88 ? -6.971 -11.670 -9.344 1.00 96.75 88 LEU A C 1
ATOM 688 O O . LEU A 1 88 ? -6.453 -11.736 -10.460 1.00 96.75 88 LEU A O 1
ATOM 692 N N . GLY A 1 89 ? -7.424 -10.518 -8.843 1.00 95.44 89 GLY A N 1
ATOM 693 C CA . GLY A 1 89 ? -7.281 -9.238 -9.542 1.00 95.44 89 GLY A CA 1
ATOM 694 C C . GLY A 1 89 ? -5.816 -8.894 -9.829 1.00 95.44 89 GLY A C 1
ATOM 695 O O . GLY A 1 89 ? -5.470 -8.504 -10.946 1.00 95.44 89 GLY A O 1
ATOM 696 N N . ALA A 1 90 ? -4.932 -9.128 -8.858 1.00 94.94 90 ALA A N 1
ATOM 697 C CA . ALA A 1 90 ? -3.495 -8.946 -9.018 1.00 94.94 90 ALA A CA 1
ATOM 698 C C . ALA A 1 90 ? -2.896 -9.914 -10.059 1.00 94.94 90 ALA A C 1
ATOM 700 O O . ALA A 1 90 ? -2.051 -9.510 -10.861 1.00 94.94 90 ALA A O 1
ATOM 701 N N . MET A 1 91 ? -3.351 -11.170 -10.121 1.00 95.06 91 MET A N 1
ATOM 702 C CA . MET A 1 91 ? -2.939 -12.115 -11.170 1.00 95.06 91 MET A CA 1
ATOM 703 C C . MET A 1 91 ? -3.352 -11.633 -12.566 1.00 95.06 91 MET A C 1
ATOM 705 O O . MET A 1 91 ? -2.532 -11.654 -13.487 1.00 95.06 91 MET A O 1
ATOM 709 N N . VAL A 1 92 ? -4.589 -11.148 -12.721 1.00 96.00 92 VAL A N 1
ATOM 710 C CA . VAL A 1 92 ? -5.075 -10.587 -13.993 1.00 96.00 92 VAL A CA 1
ATOM 711 C C . VAL A 1 92 ? -4.262 -9.353 -14.389 1.00 96.00 92 VAL A C 1
ATOM 713 O O . VAL A 1 92 ? -3.864 -9.232 -15.547 1.00 96.00 92 VAL A O 1
ATOM 716 N N . ALA A 1 93 ? -3.939 -8.470 -13.441 1.00 93.38 93 ALA A N 1
ATOM 717 C CA . ALA A 1 93 ? -3.096 -7.303 -13.696 1.00 93.38 93 ALA A CA 1
ATOM 718 C C . ALA A 1 93 ? -1.679 -7.693 -14.161 1.00 93.38 93 ALA A C 1
ATOM 720 O O . ALA A 1 93 ? -1.167 -7.110 -15.118 1.00 93.38 93 ALA A O 1
ATOM 721 N N . ASN A 1 94 ? -1.065 -8.715 -13.550 1.00 93.94 94 ASN A N 1
ATOM 722 C CA . ASN A 1 94 ? 0.228 -9.249 -13.995 1.00 93.94 94 ASN A CA 1
ATOM 723 C C . ASN A 1 94 ? 0.153 -9.824 -15.414 1.00 93.94 94 ASN A C 1
ATOM 725 O O . ASN A 1 94 ? 1.046 -9.577 -16.227 1.00 93.94 94 ASN A O 1
ATOM 729 N N . LEU A 1 95 ? -0.917 -10.557 -15.732 1.00 95.00 95 LEU A N 1
ATOM 730 C CA . LEU A 1 95 ? -1.133 -11.089 -17.075 1.00 95.00 95 LEU A CA 1
ATOM 731 C C . LEU A 1 95 ? -1.282 -9.956 -18.101 1.00 95.00 95 LEU A C 1
ATOM 733 O O . LEU A 1 95 ? -0.639 -9.990 -19.148 1.00 95.00 95 LEU A O 1
ATOM 737 N N . MET A 1 96 ? -2.057 -8.919 -17.782 1.00 93.50 96 MET A N 1
ATOM 738 C CA . MET A 1 96 ? -2.204 -7.736 -18.636 1.00 93.50 96 MET A CA 1
ATOM 739 C C . MET A 1 96 ? -0.873 -7.000 -18.833 1.00 93.50 96 MET A C 1
ATOM 741 O O . MET A 1 96 ? -0.541 -6.627 -19.957 1.00 93.50 96 MET A O 1
ATOM 745 N N . ALA A 1 97 ? -0.072 -6.840 -17.776 1.00 91.38 97 ALA A N 1
ATOM 746 C CA . ALA A 1 97 ? 1.255 -6.231 -17.863 1.00 91.38 97 ALA A CA 1
ATOM 747 C C . ALA A 1 97 ? 2.212 -7.041 -18.758 1.00 91.38 97 ALA A C 1
ATOM 749 O O . ALA A 1 97 ? 2.994 -6.455 -19.519 1.00 91.38 97 ALA A O 1
ATOM 750 N N . LEU A 1 98 ? 2.128 -8.376 -18.711 1.00 91.94 98 LEU A N 1
ATOM 751 C CA . LEU A 1 98 ? 2.886 -9.268 -19.587 1.00 91.94 98 LEU A CA 1
ATOM 752 C C . LEU A 1 98 ? 2.460 -9.099 -21.048 1.00 91.94 98 LEU A C 1
ATOM 754 O O . LEU A 1 98 ? 3.312 -8.867 -21.906 1.00 91.94 98 LEU A O 1
ATOM 758 N N . LEU A 1 99 ? 1.155 -9.176 -21.323 1.00 92.38 99 LEU A N 1
ATOM 759 C CA . LEU A 1 99 ? 0.601 -9.024 -22.670 1.00 92.38 99 LEU A CA 1
ATOM 760 C C . LEU A 1 99 ? 0.970 -7.665 -23.266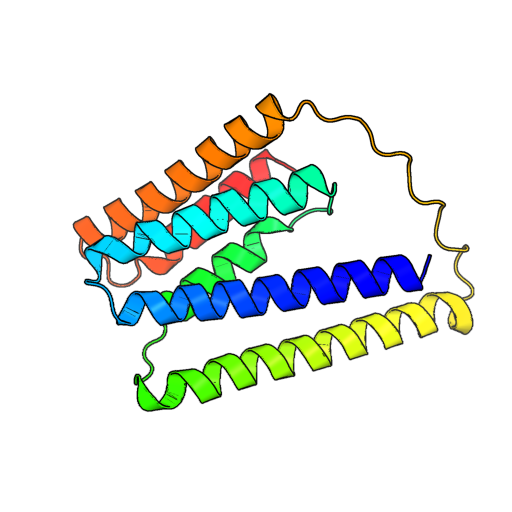 1.00 92.38 99 LEU A C 1
ATOM 762 O O . LEU A 1 99 ? 1.474 -7.604 -24.386 1.00 92.38 99 LEU A O 1
ATOM 766 N N . TYR A 1 100 ? 0.812 -6.591 -22.491 1.00 90.31 100 TYR A N 1
ATOM 767 C CA . TYR A 1 100 ? 1.237 -5.250 -22.882 1.00 90.31 100 TYR A CA 1
ATOM 768 C C . TYR A 1 100 ? 2.726 -5.218 -23.247 1.00 90.31 100 TYR A C 1
ATOM 770 O O . TYR A 1 100 ? 3.101 -4.736 -24.314 1.00 90.31 100 TYR A O 1
ATOM 778 N N . SER A 1 101 ? 3.582 -5.785 -22.396 1.00 87.25 101 SER A N 1
ATOM 779 C CA . SER A 1 101 ? 5.028 -5.791 -22.636 1.00 87.25 101 SER A CA 1
ATOM 780 C C . SER A 1 101 ? 5.408 -6.587 -23.892 1.00 87.25 101 SER A C 1
ATOM 782 O O . SER A 1 101 ? 6.287 -6.157 -24.638 1.00 87.25 101 SER A O 1
ATOM 784 N N . ILE A 1 102 ? 4.730 -7.706 -24.167 1.00 89.00 102 ILE A N 1
ATOM 785 C CA . ILE A 1 102 ? 4.923 -8.497 -25.393 1.00 89.00 102 ILE A CA 1
ATOM 786 C C . ILE A 1 102 ? 4.507 -7.685 -26.624 1.00 89.00 102 ILE A C 1
ATOM 788 O O . ILE A 1 102 ? 5.274 -7.594 -27.582 1.00 89.00 102 ILE A O 1
ATOM 792 N N . VAL A 1 103 ? 3.327 -7.063 -26.594 1.00 89.31 103 VAL A N 1
ATOM 793 C CA . VAL A 1 103 ? 2.807 -6.265 -27.714 1.00 89.31 103 VAL A CA 1
ATOM 794 C C . VAL A 1 103 ? 3.723 -5.077 -28.022 1.00 89.31 103 VAL A C 1
ATOM 796 O O . VAL A 1 103 ? 4.012 -4.820 -29.189 1.00 89.31 103 VAL A O 1
ATOM 799 N N . VAL A 1 104 ? 4.242 -4.382 -27.007 1.00 85.69 104 VAL A N 1
ATOM 800 C CA . VAL A 1 104 ? 5.145 -3.237 -27.219 1.00 85.69 104 VAL A CA 1
ATOM 801 C C . VAL A 1 104 ? 6.500 -3.664 -27.793 1.00 85.69 104 VAL A C 1
ATOM 803 O O . VAL A 1 104 ? 6.987 -3.031 -28.731 1.00 85.69 104 VAL A O 1
ATOM 806 N N . ILE A 1 105 ? 7.105 -4.730 -27.262 1.00 82.56 105 ILE A N 1
ATOM 807 C CA . ILE A 1 105 ? 8.445 -5.173 -27.681 1.00 82.56 105 ILE A CA 1
ATOM 808 C C . ILE A 1 105 ? 8.397 -5.860 -29.051 1.00 82.56 105 ILE A C 1
ATOM 810 O O . ILE A 1 105 ? 9.197 -5.545 -29.930 1.00 82.56 105 ILE A O 1
ATOM 814 N N . TYR A 1 106 ? 7.467 -6.798 -29.242 1.00 81.38 106 TYR A N 1
ATOM 815 C CA . TYR A 1 106 ? 7.429 -7.653 -30.432 1.00 81.38 106 TYR A CA 1
ATOM 816 C C . TYR A 1 106 ? 6.455 -7.160 -31.504 1.00 81.38 106 TYR A C 1
ATOM 818 O O . TYR A 1 106 ? 6.727 -7.337 -32.689 1.00 81.38 106 TYR A O 1
ATOM 826 N N . GLY A 1 107 ? 5.338 -6.540 -31.111 1.00 80.62 107 GLY A N 1
ATOM 827 C CA . GLY A 1 107 ? 4.319 -6.044 -32.041 1.00 80.62 107 GLY A CA 1
ATOM 828 C C . GLY A 1 107 ? 4.682 -4.687 -32.638 1.00 80.62 107 GLY A C 1
ATOM 829 O O . GLY A 1 107 ? 4.794 -4.551 -33.852 1.00 80.62 107 GLY A O 1
ATOM 830 N N . PHE A 1 108 ? 4.919 -3.690 -31.785 1.00 80.25 108 PHE A N 1
ATOM 831 C CA . PHE A 1 108 ? 5.248 -2.329 -32.226 1.00 80.25 108 PHE A CA 1
ATOM 832 C C . PHE A 1 108 ? 6.730 -2.122 -32.563 1.00 80.25 108 PHE A C 1
ATOM 834 O O . PHE A 1 108 ? 7.078 -1.076 -33.105 1.00 80.25 108 PHE A O 1
ATOM 841 N N . LYS A 1 109 ? 7.602 -3.101 -32.258 1.00 71.81 109 LYS A N 1
ATOM 842 C CA . LYS A 1 109 ? 9.069 -2.994 -32.392 1.00 71.81 109 LYS A CA 1
ATOM 843 C C . LYS A 1 109 ? 9.617 -1.685 -31.810 1.00 71.81 109 LYS A C 1
ATOM 845 O O . LYS A 1 109 ? 10.536 -1.083 -32.364 1.00 71.81 109 LYS A O 1
ATOM 850 N N . ASN A 1 110 ? 9.036 -1.232 -30.699 1.00 66.12 110 ASN A N 1
ATOM 851 C CA . ASN A 1 110 ? 9.548 -0.062 -30.002 1.00 66.12 110 ASN A CA 1
ATOM 852 C C . ASN A 1 110 ? 10.962 -0.360 -29.477 1.00 66.12 110 ASN A C 1
ATOM 854 O O . ASN A 1 110 ? 11.309 -1.524 -29.261 1.00 66.12 110 ASN A O 1
ATOM 858 N N . ALA A 1 111 ? 11.775 0.686 -29.297 1.00 58.75 111 ALA A N 1
ATOM 859 C CA . ALA A 1 111 ? 13.169 0.559 -28.872 1.00 58.75 111 ALA A CA 1
ATOM 860 C C . ALA A 1 111 ? 13.323 -0.420 -27.693 1.00 58.75 111 ALA A C 1
ATOM 862 O O . ALA A 1 111 ? 12.510 -0.425 -26.762 1.00 58.75 111 ALA A O 1
ATOM 863 N N . LEU A 1 112 ? 14.365 -1.259 -27.761 1.00 60.84 112 LEU A N 1
ATOM 864 C CA . LEU A 1 112 ? 14.695 -2.237 -26.724 1.00 60.84 112 LEU A CA 1
ATOM 865 C C . LEU A 1 112 ? 14.670 -1.557 -25.346 1.00 60.84 112 LEU A C 1
ATOM 867 O O . LEU A 1 112 ? 15.141 -0.423 -25.231 1.00 60.84 112 LEU A O 1
ATOM 871 N N . PRO A 1 113 ? 14.126 -2.218 -24.304 1.00 61.81 113 PRO A N 1
ATOM 872 C CA . PRO A 1 113 ? 14.058 -1.634 -22.972 1.00 61.81 113 PRO A CA 1
ATOM 873 C C . PRO A 1 113 ? 15.439 -1.120 -22.567 1.00 61.81 113 PRO A C 1
ATOM 875 O O . PRO A 1 113 ? 16.388 -1.906 -22.597 1.00 61.81 113 PRO A O 1
ATOM 878 N N . SER A 1 114 ? 15.532 0.161 -22.197 1.00 60.38 114 SER A N 1
ATOM 879 C CA . SER A 1 114 ? 16.790 0.779 -21.777 1.00 60.38 114 SER A CA 1
ATOM 880 C C . SER A 1 114 ? 17.477 -0.061 -20.700 1.00 60.38 114 SER A C 1
ATOM 882 O O . SER A 1 114 ? 16.816 -0.763 -19.916 1.00 60.38 114 SER A O 1
ATOM 884 N N . GLU A 1 115 ? 18.808 -0.001 -20.674 1.00 60.81 115 GLU A N 1
ATOM 885 C CA . GLU A 1 115 ? 19.591 -0.610 -19.605 1.00 60.81 115 GLU A CA 1
ATOM 886 C C . GLU A 1 115 ? 19.082 -0.132 -18.245 1.00 60.81 115 GLU A C 1
ATOM 888 O O . GLU A 1 115 ? 18.562 0.977 -18.101 1.00 60.81 115 GLU A O 1
ATOM 893 N N . ILE A 1 116 ? 19.158 -1.030 -17.264 1.00 63.69 116 ILE A N 1
ATOM 894 C CA . ILE A 1 116 ? 18.754 -0.729 -15.894 1.00 63.69 116 ILE A CA 1
ATOM 895 C C . ILE A 1 116 ? 19.694 0.391 -15.434 1.00 63.69 116 ILE A C 1
ATOM 897 O O . ILE A 1 116 ? 20.900 0.137 -15.389 1.00 63.69 116 ILE A O 1
ATOM 901 N N . PRO A 1 117 ? 19.195 1.611 -15.150 1.00 63.19 117 PRO A N 1
ATOM 902 C CA . PRO A 1 117 ? 20.071 2.690 -14.729 1.00 63.19 117 PRO A CA 1
ATOM 903 C C . PRO A 1 117 ? 20.839 2.237 -13.480 1.00 63.19 117 PRO A C 1
ATOM 905 O O . PRO A 1 117 ? 20.260 1.554 -12.623 1.00 63.19 117 PRO A O 1
ATOM 908 N N . PRO A 1 118 ? 22.143 2.549 -13.380 1.00 61.81 118 PRO A N 1
ATOM 909 C CA . PRO A 1 118 ? 22.911 2.219 -12.192 1.00 61.81 118 PRO A CA 1
ATOM 910 C C . PRO A 1 118 ? 22.217 2.835 -10.977 1.00 61.81 118 PRO A C 1
ATOM 912 O O . PRO A 1 118 ? 21.756 3.974 -11.029 1.00 61.81 118 PRO A O 1
ATOM 915 N N . ARG A 1 119 ? 22.101 2.060 -9.893 1.00 61.69 119 ARG A N 1
ATOM 916 C CA . ARG A 1 119 ? 21.495 2.546 -8.650 1.00 61.69 119 ARG A CA 1
ATOM 917 C C . ARG A 1 119 ? 22.270 3.768 -8.173 1.00 61.69 119 ARG A C 1
ATOM 919 O O . ARG A 1 119 ? 23.414 3.635 -7.744 1.00 61.69 119 ARG A O 1
ATOM 926 N N . GLU A 1 120 ? 21.632 4.929 -8.198 1.00 62.94 120 GLU A N 1
ATOM 927 C CA . GLU A 1 120 ? 22.104 6.066 -7.422 1.00 62.94 120 GLU A CA 1
ATOM 928 C C . GLU A 1 120 ? 22.017 5.689 -5.943 1.00 62.94 120 GLU A C 1
ATOM 930 O O . GLU A 1 120 ? 20.983 5.221 -5.457 1.00 62.94 120 GLU A O 1
ATOM 935 N N . TYR A 1 121 ? 23.136 5.816 -5.234 1.00 56.66 121 TYR A N 1
ATOM 936 C CA . TYR A 1 121 ? 23.183 5.554 -3.805 1.00 56.66 121 TYR A CA 1
ATOM 937 C C . TYR A 1 121 ? 22.427 6.670 -3.083 1.00 56.66 121 TYR A C 1
ATOM 939 O O . TYR A 1 121 ? 22.961 7.752 -2.846 1.00 56.66 121 TYR A O 1
ATOM 947 N N . ILE A 1 122 ? 21.167 6.411 -2.749 1.00 63.88 122 ILE A N 1
ATOM 948 C CA . ILE A 1 122 ? 20.400 7.280 -1.863 1.00 63.88 122 ILE A CA 1
ATOM 949 C C . ILE A 1 122 ? 20.845 6.962 -0.435 1.00 63.88 122 ILE A C 1
ATOM 951 O O . ILE A 1 122 ? 20.877 5.797 -0.033 1.00 63.88 122 ILE A O 1
ATOM 955 N N . CYS A 1 123 ? 21.206 7.989 0.334 1.00 70.31 123 CYS A N 1
ATOM 956 C CA . CYS A 1 123 ? 21.605 7.811 1.725 1.00 70.31 123 CYS A CA 1
ATOM 957 C C . CYS A 1 123 ? 20.453 7.152 2.510 1.00 70.31 123 CYS A C 1
ATOM 959 O O . CYS A 1 123 ? 19.333 7.668 2.508 1.00 70.31 123 CYS A O 1
ATOM 961 N N . PHE A 1 124 ? 20.717 6.010 3.157 1.00 73.75 124 PHE A N 1
ATOM 962 C CA . PHE A 1 124 ? 19.698 5.219 3.864 1.00 73.75 124 PHE A CA 1
ATOM 963 C C . PHE A 1 124 ? 18.945 6.047 4.915 1.00 73.75 124 PHE A C 1
ATOM 965 O O . PHE A 1 124 ? 17.726 5.926 5.033 1.00 73.75 124 PHE A O 1
ATOM 972 N N . ASP A 1 125 ? 19.653 6.952 5.596 1.00 75.81 125 ASP A N 1
ATOM 973 C CA . ASP A 1 125 ? 19.069 7.842 6.599 1.00 75.81 125 ASP A CA 1
ATOM 974 C C . ASP A 1 125 ? 18.000 8.764 6.004 1.00 75.81 125 ASP A C 1
ATOM 976 O O . ASP A 1 125 ? 16.929 8.910 6.585 1.00 75.81 125 ASP A O 1
ATOM 980 N N . ALA A 1 126 ? 18.225 9.322 4.810 1.00 77.94 126 ALA A N 1
ATOM 981 C CA . ALA A 1 126 ? 17.239 10.185 4.160 1.00 77.94 126 ALA A CA 1
ATOM 982 C C . ALA A 1 126 ? 15.970 9.401 3.781 1.00 77.94 126 ALA A C 1
ATOM 984 O O . ALA A 1 126 ? 14.855 9.858 4.020 1.00 77.94 126 ALA A O 1
ATOM 985 N N . VAL A 1 127 ? 16.127 8.177 3.260 1.00 82.56 127 VAL A N 1
ATOM 986 C CA . VAL A 1 127 ? 14.990 7.312 2.900 1.00 82.56 127 VAL A CA 1
ATOM 987 C C . VAL A 1 127 ? 14.171 6.928 4.130 1.00 82.56 127 VAL A C 1
ATOM 989 O O . VAL A 1 127 ? 12.937 6.925 4.074 1.00 82.56 127 VAL A O 1
ATOM 992 N N . PHE A 1 128 ? 14.843 6.592 5.231 1.00 87.38 128 PHE A N 1
ATOM 993 C CA . PHE A 1 128 ? 14.184 6.183 6.463 1.00 87.38 128 PHE A CA 1
ATOM 994 C C . PHE A 1 128 ? 13.464 7.352 7.140 1.00 87.38 128 PHE A C 1
ATOM 996 O O . PHE A 1 128 ? 12.292 7.209 7.487 1.00 87.38 128 PHE A O 1
ATOM 1003 N N . VAL A 1 129 ? 14.127 8.507 7.279 1.00 87.25 129 VAL A N 1
ATOM 1004 C CA . VAL A 1 129 ? 13.550 9.706 7.909 1.00 87.25 129 VAL A CA 1
ATOM 1005 C C . VAL A 1 129 ? 12.338 10.198 7.127 1.00 87.25 129 VAL A C 1
ATOM 1007 O O . VAL A 1 129 ? 11.276 10.381 7.722 1.00 87.25 129 VAL A O 1
ATOM 1010 N N . ASP A 1 130 ? 12.440 10.314 5.801 1.00 85.38 130 ASP A N 1
ATOM 1011 C CA . ASP A 1 130 ? 11.300 10.706 4.971 1.00 85.38 130 ASP A CA 1
ATOM 1012 C C . ASP A 1 130 ? 10.147 9.716 5.133 1.00 85.38 130 ASP A C 1
ATOM 1014 O O . ASP A 1 130 ? 9.009 10.109 5.357 1.00 85.38 130 ASP A O 1
ATOM 1018 N N . SER A 1 131 ? 10.423 8.413 5.086 1.00 89.00 131 SER A N 1
ATOM 1019 C CA . SER A 1 131 ? 9.370 7.399 5.205 1.00 89.00 131 SER A CA 1
ATOM 1020 C C . SER A 1 131 ? 8.725 7.365 6.593 1.00 89.00 131 SER A C 1
ATOM 1022 O O . SER A 1 131 ? 7.531 7.081 6.702 1.00 89.00 131 SER A O 1
ATOM 1024 N N . LEU A 1 132 ? 9.481 7.679 7.648 1.00 91.69 132 LEU A N 1
ATOM 1025 C CA . LEU A 1 132 ? 8.969 7.835 9.008 1.00 91.69 132 LEU A CA 1
ATOM 1026 C C . LEU A 1 132 ? 8.023 9.037 9.106 1.00 91.69 132 LEU A C 1
ATOM 1028 O O . LEU A 1 132 ? 6.944 8.930 9.695 1.00 91.69 132 LEU A O 1
ATOM 1032 N N . ILE A 1 133 ? 8.393 10.164 8.493 1.00 90.19 133 ILE A N 1
ATOM 1033 C CA . ILE A 1 133 ? 7.525 11.340 8.375 1.00 90.19 133 ILE A CA 1
ATOM 1034 C C . ILE A 1 133 ? 6.237 10.930 7.647 1.00 90.19 133 ILE A C 1
ATOM 1036 O O . ILE A 1 133 ? 5.147 11.086 8.187 1.00 90.19 133 ILE A O 1
ATOM 1040 N N . MET A 1 134 ? 6.337 10.285 6.487 1.00 88.06 134 MET A N 1
ATOM 1041 C CA . MET A 1 134 ? 5.166 9.857 5.709 1.00 88.06 134 MET A CA 1
ATOM 1042 C C . MET A 1 134 ? 4.238 8.931 6.509 1.00 88.06 134 MET A C 1
ATOM 1044 O O . MET A 1 134 ? 3.032 9.170 6.583 1.00 88.06 134 MET A O 1
ATOM 1048 N N . GLY A 1 135 ? 4.795 7.899 7.146 1.00 91.00 135 GLY A N 1
ATOM 1049 C CA . GLY A 1 135 ? 4.024 6.951 7.948 1.00 91.00 135 GLY A CA 1
ATOM 1050 C C . GLY A 1 135 ? 3.369 7.593 9.169 1.00 91.00 135 GLY A C 1
ATOM 1051 O O . GLY A 1 135 ? 2.199 7.327 9.441 1.00 91.00 135 GLY A O 1
ATOM 1052 N N . SER A 1 136 ? 4.085 8.475 9.872 1.00 93.31 136 SER A N 1
ATOM 1053 C CA . SER A 1 136 ? 3.550 9.168 11.050 1.00 93.31 136 SER A CA 1
ATOM 1054 C C . SER A 1 136 ? 2.408 10.122 10.699 1.00 93.31 136 SER A C 1
ATOM 1056 O O . SER A 1 136 ? 1.378 10.086 11.368 1.00 93.31 136 SER A O 1
ATOM 1058 N N . PHE A 1 137 ? 2.525 10.906 9.622 1.00 93.06 137 PHE A N 1
ATOM 1059 C CA . PHE A 1 137 ? 1.455 11.806 9.180 1.00 93.06 137 PHE A CA 1
ATOM 1060 C C . PHE A 1 137 ? 0.205 11.041 8.726 1.00 93.06 137 PHE A C 1
ATOM 1062 O O . PHE A 1 137 ? -0.910 11.398 9.115 1.00 93.06 137 PHE A O 1
ATOM 1069 N N . VAL A 1 138 ? 0.370 9.948 7.973 1.00 92.50 138 VAL A N 1
ATOM 1070 C CA . VAL A 1 138 ? -0.759 9.098 7.558 1.00 92.50 138 VAL A CA 1
ATOM 1071 C C . VAL A 1 138 ? -1.425 8.440 8.771 1.00 92.50 138 VAL A C 1
ATOM 1073 O O . VAL A 1 138 ? -2.651 8.487 8.889 1.00 92.50 138 VAL A O 1
ATOM 1076 N N . ALA A 1 139 ? -0.649 7.897 9.711 1.00 92.88 139 ALA A N 1
ATOM 1077 C CA . ALA A 1 139 ? -1.177 7.326 10.949 1.00 92.88 139 ALA A CA 1
ATOM 1078 C C . ALA A 1 139 ? -1.939 8.370 11.779 1.00 92.88 139 ALA A C 1
ATOM 1080 O O . ALA A 1 139 ? -3.073 8.139 12.200 1.00 92.88 139 ALA A O 1
ATOM 1081 N N . PHE A 1 140 ? -1.349 9.549 11.963 1.00 92.69 140 PHE A N 1
ATOM 1082 C CA . PHE A 1 140 ? -1.957 10.639 12.717 1.00 92.69 140 PHE A CA 1
ATOM 1083 C C . PHE A 1 140 ? -3.274 11.109 12.088 1.00 92.69 140 PHE A C 1
ATOM 1085 O O . PHE A 1 140 ? -4.236 11.396 12.799 1.00 92.69 140 PHE A O 1
ATOM 1092 N N . SER A 1 141 ? -3.358 11.104 10.756 1.00 91.38 141 SER A N 1
ATOM 1093 C CA . SER A 1 141 ? -4.584 11.444 10.034 1.00 91.38 141 SER A CA 1
ATOM 1094 C C . SER A 1 141 ? -5.739 10.471 10.329 1.00 91.38 141 SER A C 1
ATOM 1096 O O . SER A 1 141 ? -6.863 10.913 10.569 1.00 91.38 141 SER A O 1
ATOM 1098 N N . ILE A 1 142 ? -5.459 9.160 10.404 1.00 90.62 142 ILE A N 1
ATOM 1099 C CA . ILE A 1 142 ? -6.445 8.148 10.818 1.00 90.62 142 ILE A CA 1
ATOM 1100 C C . ILE A 1 142 ? -6.819 8.341 12.278 1.00 90.62 142 ILE A C 1
ATOM 1102 O O . ILE A 1 142 ? -8.003 8.319 12.598 1.00 90.62 142 ILE A O 1
ATOM 1106 N N . PHE A 1 143 ? -5.830 8.552 13.149 1.00 90.56 143 PHE A N 1
ATOM 1107 C CA . PHE A 1 143 ? -6.067 8.745 14.574 1.00 90.56 143 PHE A CA 1
ATOM 1108 C C . PHE A 1 143 ? -7.048 9.898 14.817 1.00 90.56 143 PHE A C 1
ATOM 1110 O O . PHE A 1 143 ? -8.063 9.699 15.483 1.00 90.56 143 PHE A O 1
ATOM 1117 N N . ILE A 1 144 ? -6.817 11.059 14.191 1.00 89.88 144 ILE A N 1
ATOM 1118 C CA . ILE A 1 144 ? -7.744 12.198 14.251 1.00 89.88 144 ILE A CA 1
ATOM 1119 C C . ILE A 1 144 ? -9.117 11.820 13.686 1.00 89.88 144 ILE A C 1
ATOM 1121 O O . ILE A 1 144 ? -10.128 12.126 14.313 1.00 89.88 144 ILE A O 1
ATOM 1125 N N . GLY A 1 145 ? -9.164 11.143 12.534 1.00 86.69 145 GLY A N 1
ATOM 1126 C CA . GLY A 1 145 ? -10.418 10.707 11.917 1.00 86.69 145 GLY A CA 1
ATOM 1127 C C . GLY A 1 145 ? -11.272 9.857 12.856 1.00 86.69 145 GLY A C 1
ATOM 1128 O O . GLY A 1 145 ? -12.451 10.144 13.063 1.00 86.69 145 GLY A O 1
ATOM 1129 N N . THR A 1 146 ? -10.643 8.861 13.480 1.00 85.62 146 THR A N 1
ATOM 1130 C CA . THR A 1 146 ? -11.293 7.968 14.444 1.00 85.62 146 THR A CA 1
ATOM 1131 C C . THR A 1 146 ? -11.662 8.674 15.745 1.00 85.62 146 THR A C 1
ATOM 1133 O O . THR A 1 146 ? -12.718 8.393 16.298 1.00 85.62 146 THR A O 1
ATOM 1136 N N . PHE A 1 147 ? -10.834 9.611 16.219 1.00 86.25 147 PHE A N 1
ATOM 1137 C CA . PHE A 1 147 ? -11.086 10.367 17.446 1.00 86.25 147 PHE A CA 1
ATOM 1138 C C . PHE A 1 147 ? -12.262 11.342 17.302 1.00 86.25 147 PHE A C 1
ATOM 1140 O O . PHE A 1 147 ? -12.996 11.568 18.257 1.00 86.25 147 PHE A O 1
ATOM 1147 N N . LEU A 1 148 ? -12.453 11.904 16.107 1.00 87.25 148 LEU A N 1
ATOM 1148 C CA . LEU A 1 148 ? -13.571 12.792 15.781 1.00 87.25 148 LEU A CA 1
ATOM 1149 C C . LEU A 1 148 ? -14.831 12.043 15.312 1.00 87.25 148 LEU A C 1
ATOM 1151 O O . LEU A 1 148 ? -15.776 12.692 14.872 1.00 87.25 148 LEU A O 1
ATOM 1155 N N . GLU A 1 149 ? -14.835 10.706 15.360 1.00 82.38 149 GLU A N 1
ATOM 1156 C CA . GLU A 1 149 ? -15.947 9.848 14.918 1.00 82.38 149 GLU A CA 1
ATOM 1157 C C . GLU A 1 149 ? -16.452 10.171 13.496 1.00 82.38 149 GLU A C 1
ATOM 1159 O O . GLU A 1 149 ? -17.640 10.086 13.187 1.00 82.38 149 GLU A O 1
ATOM 1164 N N . LEU A 1 150 ? -15.541 10.536 12.585 1.00 80.88 150 LEU A N 1
ATOM 1165 C CA . LEU A 1 150 ? -15.903 10.849 11.203 1.00 80.88 150 LEU A CA 1
ATOM 1166 C C . LEU A 1 150 ? -16.420 9.597 10.483 1.00 80.88 150 LEU A C 1
ATOM 1168 O O . LEU A 1 150 ? -15.680 8.620 10.321 1.00 80.88 150 LEU A O 1
ATOM 1172 N N . GLU A 1 151 ? -17.642 9.681 9.939 1.00 70.88 151 GLU A N 1
ATOM 1173 C CA . GLU A 1 151 ? -18.314 8.603 9.183 1.00 70.88 151 GLU A CA 1
ATOM 1174 C C . GLU A 1 151 ? -17.440 8.013 8.063 1.00 70.88 151 GLU A C 1
ATOM 1176 O O . GLU A 1 151 ? -17.589 6.861 7.660 1.00 70.88 151 GLU A O 1
ATOM 1181 N N . ARG A 1 152 ? -16.522 8.824 7.529 1.00 75.88 152 ARG A N 1
ATOM 1182 C CA . ARG A 1 152 ? -15.681 8.510 6.373 1.00 75.88 152 ARG A CA 1
ATOM 1183 C C . ARG A 1 152 ? -14.191 8.709 6.648 1.00 75.88 152 ARG A C 1
ATOM 1185 O O . ARG A 1 152 ? -13.454 9.198 5.793 1.00 75.88 152 ARG A O 1
ATOM 1192 N N . SER A 1 153 ? -13.743 8.285 7.830 1.00 78.44 153 SER A N 1
ATOM 1193 C CA . SER A 1 153 ? -12.345 8.392 8.286 1.00 78.44 153 SER A CA 1
ATOM 1194 C C . SER A 1 153 ? -11.302 7.862 7.284 1.00 78.44 153 SER A C 1
ATOM 1196 O O . SER A 1 153 ? -10.208 8.411 7.184 1.00 78.44 153 SER A O 1
ATOM 1198 N N . TYR A 1 154 ? -11.648 6.857 6.473 1.00 81.88 154 TYR A N 1
ATOM 1199 C CA . TYR A 1 154 ? -10.759 6.291 5.454 1.00 81.88 154 TYR A CA 1
ATOM 1200 C C . TYR A 1 154 ? -10.326 7.295 4.370 1.00 81.88 154 TYR A C 1
ATOM 1202 O O . TYR A 1 154 ? -9.191 7.230 3.897 1.00 81.88 154 TYR A O 1
ATOM 1210 N N . TRP A 1 155 ? -11.174 8.264 4.000 1.00 86.56 155 TRP A N 1
ATOM 1211 C CA . TRP A 1 155 ? -10.815 9.272 2.991 1.00 86.56 155 TRP A CA 1
ATOM 1212 C C . TRP A 1 155 ? -9.708 10.213 3.465 1.00 86.56 155 TRP A C 1
ATOM 1214 O O . TRP A 1 155 ? -8.920 10.674 2.645 1.00 86.56 155 TRP A O 1
ATOM 1224 N N . ILE A 1 156 ? -9.597 10.454 4.772 1.00 88.88 156 ILE A N 1
ATOM 1225 C CA . ILE A 1 156 ? -8.606 11.372 5.348 1.00 88.88 156 ILE A CA 1
ATOM 1226 C C . ILE A 1 156 ? -7.190 10.845 5.091 1.00 88.88 156 ILE A C 1
ATOM 1228 O O . ILE A 1 156 ? -6.333 11.583 4.601 1.00 88.88 156 ILE A O 1
ATOM 1232 N N . ALA A 1 157 ? -6.960 9.551 5.331 1.00 87.25 157 ALA A N 1
ATOM 1233 C CA . ALA A 1 157 ? -5.674 8.925 5.039 1.00 87.25 157 ALA A CA 1
ATOM 1234 C C . ALA A 1 157 ? -5.371 8.882 3.550 1.00 87.25 157 ALA A C 1
ATOM 1236 O O . ALA A 1 157 ? -4.232 9.127 3.161 1.00 87.25 157 ALA A O 1
ATOM 1237 N N . ILE A 1 158 ? -6.367 8.604 2.707 1.00 89.06 158 ILE A N 1
ATOM 1238 C CA . ILE A 1 158 ? -6.176 8.567 1.253 1.00 89.06 158 ILE A CA 1
ATOM 1239 C C . ILE A 1 158 ? -5.786 9.960 0.743 1.00 89.06 158 ILE A C 1
ATOM 1241 O O . ILE A 1 158 ? -4.820 10.081 -0.008 1.00 89.06 158 ILE A O 1
ATOM 1245 N N . SER A 1 159 ? -6.467 11.015 1.198 1.00 91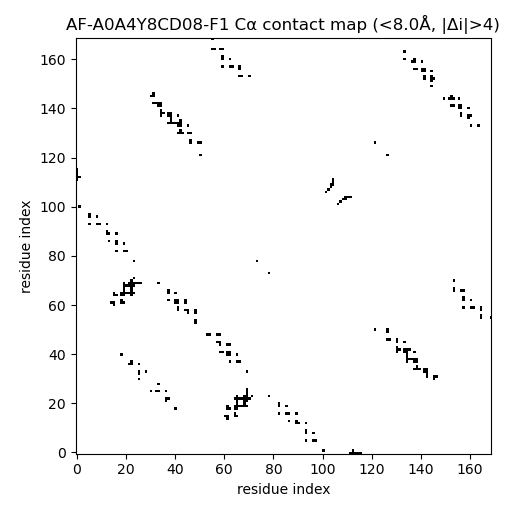.19 159 SER A N 1
ATOM 1246 C CA . SER A 1 159 ? -6.141 12.403 0.857 1.00 91.19 159 SER A CA 1
ATOM 1247 C C . SER A 1 159 ? -4.765 12.819 1.373 1.00 91.19 159 SER A C 1
ATOM 1249 O O . SER A 1 159 ? -3.986 13.390 0.613 1.00 91.19 159 SER A O 1
ATOM 1251 N N . CYS A 1 160 ? -4.426 12.494 2.625 1.00 89.81 160 CYS A N 1
ATOM 1252 C CA . CYS A 1 160 ? -3.099 12.764 3.185 1.00 89.81 160 CYS A CA 1
ATOM 1253 C C . CYS A 1 160 ? -2.007 12.057 2.369 1.00 89.81 160 CYS A C 1
ATOM 1255 O O . CYS A 1 160 ? -1.040 12.683 1.939 1.00 89.81 160 CYS A O 1
ATOM 1257 N N . THR A 1 161 ? -2.213 10.775 2.067 1.00 88.88 161 THR A N 1
ATOM 1258 C CA . THR A 1 161 ? -1.294 9.965 1.259 1.00 88.88 161 THR A CA 1
ATOM 1259 C C . THR A 1 161 ? -1.138 10.548 -0.144 1.00 88.88 161 THR A C 1
ATOM 1261 O O . THR A 1 161 ? -0.017 10.624 -0.635 1.00 88.88 161 THR A O 1
ATOM 1264 N N . ALA A 1 162 ? -2.222 10.997 -0.782 1.00 88.31 162 ALA A N 1
ATOM 1265 C CA . ALA A 1 162 ? -2.185 11.601 -2.113 1.00 88.31 162 ALA A CA 1
ATOM 1266 C C . ALA A 1 162 ? -1.423 12.937 -2.138 1.00 88.31 162 ALA A C 1
ATOM 1268 O O . ALA A 1 162 ? -0.605 13.152 -3.032 1.00 88.31 162 ALA A O 1
ATOM 1269 N N . ILE A 1 163 ? -1.644 13.811 -1.148 1.00 88.69 163 ILE A N 1
ATOM 1270 C CA . ILE A 1 163 ? -0.918 15.088 -1.024 1.00 88.69 163 ILE A CA 1
ATOM 1271 C C . ILE A 1 163 ? 0.574 14.822 -0.826 1.00 88.69 163 ILE A C 1
ATOM 1273 O O . ILE A 1 163 ? 1.404 15.379 -1.540 1.00 88.69 163 ILE A O 1
ATOM 1277 N N . MET A 1 164 ? 0.910 13.927 0.101 1.00 86.25 164 MET A N 1
ATOM 1278 C CA . MET A 1 164 ? 2.296 13.577 0.395 1.00 86.25 164 MET A CA 1
ATOM 1279 C C . MET A 1 164 ? 2.992 12.943 -0.821 1.00 86.25 164 MET A C 1
ATOM 1281 O O . MET A 1 164 ? 4.147 13.254 -1.096 1.00 86.25 164 MET A O 1
ATOM 1285 N N . GLN A 1 165 ? 2.272 12.143 -1.617 1.00 82.62 165 GLN A N 1
ATOM 1286 C CA . GLN A 1 165 ? 2.791 11.572 -2.863 1.00 82.62 165 GLN A CA 1
ATOM 1287 C C . GLN A 1 165 ? 3.071 12.673 -3.891 1.00 82.62 165 GLN A C 1
A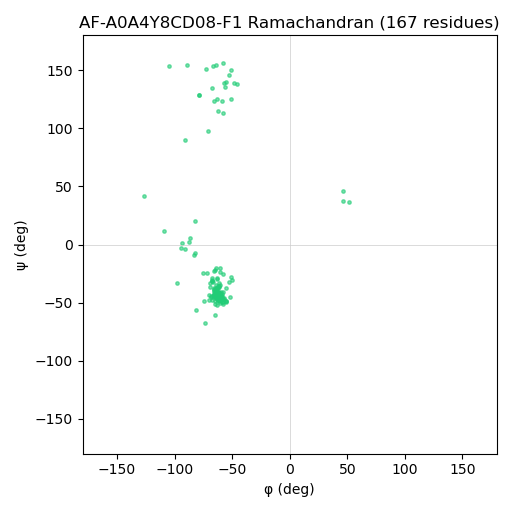TOM 1289 O O . GLN A 1 165 ? 4.083 12.598 -4.585 1.00 82.62 165 GLN A O 1
ATOM 1294 N N . GLY A 1 166 ? 2.201 13.685 -3.973 1.00 76.81 166 GLY A N 1
ATOM 1295 C CA . GLY A 1 166 ? 2.333 14.827 -4.879 1.00 76.81 166 GLY A CA 1
ATOM 1296 C C . GLY A 1 166 ? 3.505 15.756 -4.559 1.00 76.81 166 GLY A C 1
ATOM 1297 O O . GLY A 1 166 ? 4.079 16.319 -5.478 1.00 76.81 166 GLY A O 1
ATOM 1298 N N . VAL A 1 167 ? 3.895 15.890 -3.288 1.00 72.75 167 VAL A N 1
ATOM 1299 C CA . VAL A 1 167 ? 5.080 16.682 -2.885 1.00 72.75 167 VAL A CA 1
ATOM 1300 C C . VAL A 1 167 ? 6.392 15.952 -3.205 1.00 72.75 167 VAL A C 1
ATOM 1302 O O . VAL A 1 167 ? 7.432 16.581 -3.359 1.00 72.75 167 VAL A O 1
ATOM 1305 N N . THR A 1 168 ? 6.350 14.621 -3.296 1.00 67.19 168 THR A N 1
ATOM 1306 C CA . THR A 1 168 ? 7.523 13.775 -3.589 1.00 67.19 168 THR A CA 1
ATOM 1307 C C . THR A 1 168 ? 7.749 13.496 -5.080 1.00 67.19 168 THR A C 1
ATOM 1309 O O . THR A 1 168 ? 8.709 12.804 -5.417 1.00 67.19 168 THR A O 1
ATOM 1312 N N . LEU A 1 169 ? 6.839 13.969 -5.937 1.00 55.97 169 LEU A N 1
ATOM 1313 C CA . LEU A 1 169 ? 6.858 13.869 -7.402 1.00 55.97 169 LEU A CA 1
ATOM 1314 C C . LEU A 1 169 ? 7.605 15.063 -8.009 1.00 55.97 169 LEU A C 1
ATOM 1316 O O . LEU A 1 169 ? 8.345 14.827 -8.988 1.00 55.97 169 LEU A O 1
#

Radius of gyration: 17.6 Å; Cα contacts (8 Å, |Δi|>4): 177; chains: 1; bounding box: 42×32×51 Å

Mean predicted aligned error: 6.44 Å